Protein AF-A0A1X7T2A3-F1 (afdb_monomer_lite)

Structure (mmCIF, N/CA/C/O backbone):
data_AF-A0A1X7T2A3-F1
#
_entry.id   AF-A0A1X7T2A3-F1
#
loop_
_atom_site.group_PDB
_atom_site.id
_atom_site.type_symbol
_atom_site.label_atom_id
_atom_site.label_alt_id
_atom_site.label_comp_id
_atom_site.label_asym_id
_atom_site.label_entity_id
_atom_site.label_seq_id
_atom_site.pdbx_PDB_ins_code
_atom_site.Cartn_x
_atom_site.Cartn_y
_atom_site.Cartn_z
_atom_site.occupancy
_atom_site.B_iso_or_equiv
_atom_site.auth_seq_id
_atom_site.auth_comp_id
_atom_site.auth_asym_id
_atom_site.auth_atom_id
_atom_site.pdbx_PDB_model_num
ATOM 1 N N . MET A 1 1 ? 15.813 0.021 -3.549 1.00 29.92 1 MET A N 1
ATOM 2 C CA . MET A 1 1 ? 16.549 -1.176 -3.075 1.00 29.92 1 MET A CA 1
ATOM 3 C C . MET A 1 1 ? 17.775 -0.735 -2.287 1.00 29.92 1 MET A C 1
ATOM 5 O O . MET A 1 1 ? 18.379 0.262 -2.659 1.00 29.92 1 MET A O 1
ATOM 9 N N . CYS A 1 2 ? 18.115 -1.415 -1.189 1.00 28.17 2 CYS A N 1
ATOM 10 C CA . CYS A 1 2 ? 19.325 -1.113 -0.420 1.00 28.17 2 CYS A CA 1
ATOM 11 C C . CYS A 1 2 ? 20.553 -1.603 -1.206 1.00 28.17 2 CYS A C 1
ATOM 13 O O . CYS A 1 2 ? 20.667 -2.796 -1.465 1.00 28.17 2 CYS A O 1
ATOM 15 N N . SER A 1 3 ? 21.430 -0.689 -1.625 1.00 39.28 3 SER A N 1
ATOM 16 C CA . SER A 1 3 ? 22.617 -0.980 -2.450 1.00 39.28 3 SER A CA 1
ATOM 17 C C . SER A 1 3 ? 23.883 -1.256 -1.632 1.00 39.28 3 SER A C 1
ATOM 19 O O . SER A 1 3 ? 24.961 -1.442 -2.192 1.00 39.28 3 SER A O 1
ATOM 21 N N . GLN A 1 4 ? 23.772 -1.261 -0.302 1.00 47.03 4 GLN A N 1
ATOM 22 C CA . GLN A 1 4 ? 24.886 -1.451 0.619 1.00 47.03 4 GLN A CA 1
ATOM 23 C C . GLN A 1 4 ? 24.548 -2.537 1.633 1.00 47.03 4 GLN A C 1
ATOM 25 O O . GLN A 1 4 ? 23.392 -2.721 2.009 1.00 47.03 4 GLN A O 1
ATOM 30 N N . TYR A 1 5 ? 25.574 -3.260 2.076 1.00 67.00 5 TYR A N 1
ATOM 31 C CA . TYR A 1 5 ? 25.420 -4.262 3.119 1.00 67.00 5 TYR A CA 1
ATOM 32 C C . TYR A 1 5 ? 24.984 -3.585 4.423 1.00 67.00 5 TYR A C 1
ATOM 34 O O . TYR A 1 5 ? 25.691 -2.726 4.950 1.00 67.00 5 TYR A O 1
ATOM 42 N N . VAL A 1 6 ? 23.823 -3.988 4.936 1.00 63.81 6 VAL A N 1
ATOM 43 C CA . VAL A 1 6 ? 23.340 -3.613 6.265 1.00 63.81 6 VAL A CA 1
ATOM 44 C C . VAL A 1 6 ? 23.428 -4.848 7.144 1.00 63.81 6 VAL A C 1
ATOM 46 O O . VAL A 1 6 ? 22.905 -5.903 6.785 1.00 63.81 6 VAL A O 1
ATOM 49 N N . ASP A 1 7 ? 24.100 -4.716 8.284 1.00 71.06 7 ASP A N 1
ATOM 50 C CA . ASP A 1 7 ? 24.240 -5.803 9.246 1.00 71.06 7 ASP A CA 1
ATOM 51 C C . ASP A 1 7 ? 22.849 -6.280 9.729 1.00 71.06 7 ASP A C 1
ATOM 53 O O . ASP A 1 7 ? 22.060 -5.460 10.216 1.00 71.06 7 ASP A O 1
ATOM 57 N N . PRO A 1 8 ? 22.530 -7.585 9.620 1.00 62.78 8 PRO A N 1
ATOM 58 C CA . PRO A 1 8 ? 21.242 -8.141 10.036 1.00 62.78 8 PRO A CA 1
ATOM 59 C C . PRO A 1 8 ? 20.876 -7.868 11.498 1.00 62.78 8 PRO A C 1
ATOM 61 O O . PRO A 1 8 ? 19.693 -7.734 11.808 1.00 62.78 8 PRO A O 1
ATOM 64 N N . SER A 1 9 ? 21.864 -7.735 12.388 1.00 68.75 9 SER A N 1
ATOM 65 C CA . SER A 1 9 ? 21.632 -7.408 13.803 1.00 68.75 9 SER A CA 1
ATOM 66 C C . SER A 1 9 ? 20.993 -6.025 13.987 1.00 68.75 9 SER A C 1
ATOM 68 O O . SER A 1 9 ? 20.137 -5.843 14.850 1.00 68.75 9 SER A O 1
ATOM 70 N N . GLY A 1 10 ? 21.312 -5.063 13.112 1.00 58.97 10 GLY A N 1
ATOM 71 C CA . GLY A 1 10 ? 20.673 -3.743 13.081 1.00 58.97 10 GLY A CA 1
ATOM 72 C C . GLY A 1 10 ? 19.268 -3.750 12.467 1.00 58.97 10 GLY A C 1
ATOM 73 O O . GLY A 1 10 ? 18.496 -2.813 12.672 1.00 58.97 10 GLY A O 1
ATOM 74 N N . LEU A 1 11 ? 18.919 -4.808 11.730 1.00 56.84 11 LEU A N 1
ATOM 75 C CA . LEU A 1 11 ? 17.607 -4.997 11.112 1.00 56.84 11 LEU A CA 1
ATOM 76 C C . LEU A 1 11 ? 16.677 -5.862 11.962 1.00 56.84 11 LEU A C 1
ATOM 78 O O . LEU A 1 11 ? 15.479 -5.865 11.708 1.00 56.84 11 LEU A O 1
ATOM 82 N N . GLU A 1 12 ? 17.177 -6.557 12.981 1.00 60.03 12 GLU A N 1
ATOM 83 C CA . GLU A 1 12 ? 16.403 -7.506 13.785 1.00 60.03 12 GLU A CA 1
ATOM 84 C C . GLU A 1 12 ? 15.135 -6.869 14.375 1.00 60.03 12 GLU A C 1
ATOM 86 O O . GLU A 1 12 ? 14.039 -7.399 14.213 1.00 60.03 12 GLU A O 1
ATOM 91 N N . ALA A 1 13 ? 15.243 -5.663 14.941 1.00 56.25 13 ALA A N 1
ATOM 92 C CA . ALA A 1 13 ? 14.092 -4.917 15.456 1.00 56.25 13 ALA A CA 1
ATOM 93 C C . ALA A 1 13 ? 13.125 -4.433 14.352 1.00 56.25 13 ALA A C 1
ATOM 95 O O . ALA A 1 13 ? 11.932 -4.274 14.602 1.00 56.25 13 ALA A O 1
ATOM 96 N N . LEU A 1 14 ? 13.618 -4.206 13.129 1.00 49.94 14 LEU A N 1
ATOM 97 C CA . LEU A 1 14 ? 12.800 -3.853 11.963 1.00 49.94 14 LEU A CA 1
ATOM 98 C C . LEU A 1 14 ? 12.108 -5.087 11.360 1.00 49.94 14 LEU A C 1
ATOM 100 O O . LEU A 1 14 ? 11.020 -4.965 10.805 1.00 49.94 14 LEU A O 1
ATOM 104 N N . LEU A 1 15 ? 12.743 -6.259 11.426 1.00 52.22 15 LEU A N 1
ATOM 105 C CA . LEU A 1 15 ? 12.265 -7.530 10.873 1.00 52.22 15 LEU A CA 1
ATOM 106 C C . LEU A 1 15 ? 11.464 -8.365 11.883 1.00 52.22 15 LEU A C 1
ATOM 108 O O . LEU A 1 15 ? 10.832 -9.341 11.484 1.00 52.22 15 LEU A O 1
ATOM 112 N N . ALA A 1 16 ? 11.469 -7.996 13.168 1.00 54.16 16 ALA A N 1
ATOM 113 C CA . ALA A 1 16 ? 10.726 -8.662 14.232 1.00 54.16 16 ALA A CA 1
ATOM 114 C C . ALA A 1 16 ? 9.204 -8.448 14.095 1.00 54.16 16 ALA A C 1
ATOM 116 O O . ALA A 1 16 ? 8.567 -7.743 14.879 1.00 54.16 16 ALA A O 1
ATOM 117 N N . SER A 1 17 ? 8.594 -9.099 13.107 1.00 53.09 17 SER A N 1
ATOM 118 C CA . SER A 1 17 ? 7.144 -9.197 12.957 1.00 53.09 17 SER A CA 1
ATOM 119 C C . SER A 1 17 ? 6.646 -10.419 13.733 1.00 53.09 17 SER A C 1
ATOM 121 O O . SER A 1 17 ? 6.742 -11.548 13.257 1.00 53.09 17 SER A O 1
ATOM 123 N N . ARG A 1 18 ? 6.112 -10.220 14.946 1.00 55.75 18 ARG A N 1
ATOM 124 C CA . ARG A 1 18 ? 5.387 -11.285 15.663 1.00 55.75 18 ARG A CA 1
ATOM 125 C C . ARG A 1 18 ? 3.924 -11.212 15.252 1.00 55.75 18 ARG A C 1
ATOM 127 O O . ARG A 1 18 ? 3.321 -10.154 15.377 1.00 55.75 18 ARG A O 1
ATOM 134 N N . LEU A 1 19 ? 3.356 -12.299 14.744 1.00 53.16 19 LEU A N 1
ATOM 135 C CA . LEU A 1 19 ? 1.943 -12.353 14.367 1.00 53.16 19 LEU A CA 1
ATOM 136 C C . LEU A 1 19 ? 1.124 -12.952 15.513 1.00 53.16 19 LEU A C 1
ATOM 138 O O . LEU A 1 19 ? 1.472 -14.003 16.044 1.00 53.16 19 LEU A O 1
ATOM 142 N N . ILE A 1 20 ? 0.020 -12.302 15.867 1.00 64.12 20 ILE A N 1
ATOM 143 C CA . ILE A 1 20 ? -1.045 -12.864 16.695 1.00 64.12 20 ILE A CA 1
ATOM 144 C C . ILE A 1 20 ? -2.204 -13.227 15.775 1.00 64.12 20 ILE A C 1
ATOM 146 O O . ILE A 1 20 ? -2.706 -12.390 15.034 1.00 64.12 20 ILE A O 1
ATOM 150 N N . ALA A 1 21 ? -2.624 -14.485 15.809 1.00 70.25 21 ALA A N 1
ATOM 151 C CA . ALA A 1 21 ? -3.812 -14.945 15.108 1.00 70.25 21 ALA A CA 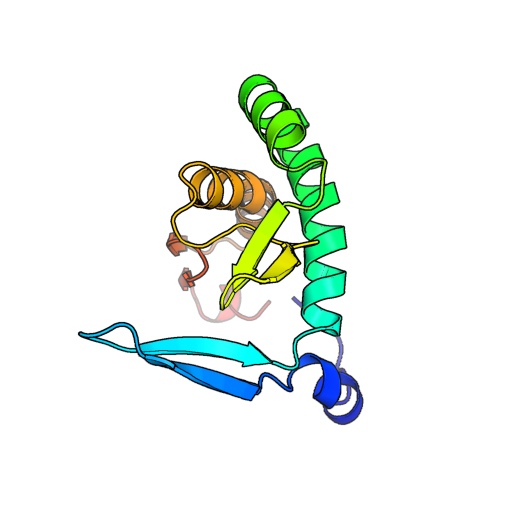1
ATOM 152 C C . ALA A 1 21 ? -5.076 -14.463 15.840 1.00 70.25 21 ALA A C 1
ATOM 154 O O . ALA A 1 21 ? -5.332 -14.883 16.965 1.00 70.25 21 ALA A O 1
ATOM 155 N N . LEU A 1 22 ? -5.859 -13.591 15.206 1.00 73.25 22 LEU A N 1
ATOM 156 C CA . LEU A 1 22 ? -7.178 -13.169 15.674 1.00 73.25 22 LEU A CA 1
ATOM 157 C C . LEU A 1 22 ? -8.249 -14.044 15.012 1.00 73.25 22 LEU A C 1
ATOM 159 O O . LEU A 1 22 ? -8.296 -14.134 13.785 1.00 73.25 22 LEU A O 1
ATOM 163 N N . ASP A 1 23 ? -9.102 -14.692 15.796 1.00 81.06 23 ASP A N 1
ATOM 164 C CA . ASP A 1 23 ? -10.201 -15.502 15.260 1.00 81.06 23 ASP A CA 1
ATOM 165 C C . ASP A 1 23 ? -11.274 -14.608 14.607 1.00 81.06 23 ASP A C 1
ATOM 167 O O . ASP A 1 23 ? -11.644 -13.562 15.145 1.00 81.06 23 ASP A O 1
ATOM 171 N N . LYS A 1 24 ? -11.741 -14.997 13.416 1.00 79.31 24 LYS A N 1
ATOM 172 C CA . LYS A 1 24 ? -12.713 -14.257 12.593 1.00 79.31 24 LYS A CA 1
ATOM 173 C C . LYS A 1 24 ? -13.994 -15.051 12.309 1.00 79.31 24 LYS A C 1
ATOM 175 O O . LYS A 1 24 ? -14.860 -14.535 11.614 1.00 79.31 24 LYS A O 1
ATOM 180 N N . ASN A 1 25 ? -14.092 -16.283 12.808 1.00 74.31 25 ASN A N 1
ATOM 181 C CA . ASN A 1 25 ? -15.221 -17.209 12.690 1.00 74.31 25 ASN A CA 1
ATOM 182 C C . ASN A 1 25 ? -16.188 -17.007 11.480 1.00 74.31 25 ASN A C 1
ATOM 184 O O . ASN A 1 25 ? -17.180 -16.282 11.600 1.00 74.31 25 ASN A O 1
ATOM 188 N N . PRO A 1 26 ? -15.973 -17.691 10.336 1.00 83.12 26 PRO A N 1
ATOM 189 C CA . PRO A 1 26 ? -14.859 -18.591 10.050 1.00 83.12 26 PRO A CA 1
ATOM 190 C C . PRO A 1 26 ? -13.603 -17.836 9.585 1.00 83.12 26 PRO A C 1
ATOM 192 O O . PRO A 1 26 ? -13.672 -16.851 8.850 1.00 83.12 26 PRO A O 1
ATOM 195 N N . GLY A 1 27 ? -12.434 -18.355 9.962 1.00 80.94 27 GLY A N 1
ATOM 196 C CA . GLY A 1 27 ? -11.128 -17.893 9.484 1.00 80.94 27 GLY A CA 1
ATOM 197 C C . GLY A 1 27 ? -10.288 -17.203 10.555 1.00 80.94 27 GLY A C 1
ATOM 198 O O . GLY A 1 27 ? -10.719 -17.016 11.685 1.00 80.94 27 GLY A O 1
ATOM 199 N N . VAL A 1 28 ? -9.065 -16.826 10.186 1.00 72.38 28 VAL A N 1
ATOM 200 C CA . VAL A 1 28 ? -8.096 -16.179 11.078 1.00 72.38 28 VAL A CA 1
ATOM 201 C C . VAL A 1 28 ? -7.570 -14.914 10.410 1.00 72.38 28 VAL A C 1
ATOM 203 O O . VAL A 1 28 ? -7.229 -14.920 9.228 1.00 72.38 28 VAL A O 1
ATOM 206 N N . ARG A 1 29 ? -7.488 -13.821 11.169 1.00 76.81 29 ARG A N 1
ATOM 207 C CA . ARG A 1 29 ? -6.822 -12.578 10.785 1.00 76.81 29 ARG A CA 1
ATOM 208 C C . ARG A 1 29 ? -5.495 -12.468 11.547 1.00 76.81 29 ARG A C 1
ATOM 210 O O . ARG A 1 29 ? -5.520 -12.270 12.757 1.00 76.81 29 ARG A O 1
ATOM 217 N N . PRO A 1 30 ? -4.335 -12.571 10.887 1.00 56.81 30 PRO A N 1
ATOM 218 C CA . PRO A 1 30 ? -3.063 -12.311 11.549 1.00 56.81 30 PRO A CA 1
ATOM 219 C C . PRO A 1 30 ? -2.918 -10.812 11.869 1.00 56.81 30 PRO A C 1
ATOM 221 O O . PRO A 1 30 ? -3.226 -9.959 11.039 1.00 56.81 30 PRO A O 1
ATOM 224 N N . ILE A 1 31 ? -2.440 -10.494 13.071 1.00 64.75 31 ILE A N 1
ATOM 225 C CA . ILE A 1 31 ? -2.170 -9.144 13.575 1.00 64.75 31 ILE A CA 1
ATOM 226 C C . ILE A 1 31 ? -0.688 -9.053 13.934 1.00 64.75 31 ILE A C 1
ATOM 228 O O . ILE A 1 31 ? -0.222 -9.760 14.822 1.00 64.75 31 ILE A O 1
ATOM 232 N N . GLY A 1 32 ? 0.070 -8.174 13.283 1.00 57.19 32 GLY A N 1
ATOM 233 C CA . GLY A 1 32 ? 1.462 -7.931 13.664 1.00 57.19 32 GLY A CA 1
ATOM 234 C C . GLY A 1 32 ? 1.568 -7.171 14.993 1.00 57.19 32 GLY A C 1
ATOM 235 O O . GLY A 1 32 ? 1.063 -6.057 15.109 1.00 57.19 32 GLY A O 1
ATOM 236 N N . ILE A 1 33 ? 2.277 -7.697 15.987 1.00 50.44 33 ILE A N 1
ATOM 237 C CA . ILE A 1 33 ? 2.724 -6.976 17.186 1.00 50.44 33 ILE A CA 1
ATOM 238 C C . ILE A 1 33 ? 4.258 -6.957 17.176 1.00 50.44 33 ILE A C 1
ATOM 240 O O . ILE A 1 33 ? 4.899 -7.986 17.353 1.00 50.44 33 ILE A O 1
ATOM 244 N N . GLY A 1 34 ? 4.862 -5.790 16.931 1.00 47.34 34 GLY A N 1
ATOM 245 C CA . GLY A 1 34 ? 6.326 -5.636 16.863 1.00 47.34 34 GLY A CA 1
ATOM 246 C C . GLY A 1 34 ? 6.839 -4.726 15.745 1.00 47.34 34 GLY A C 1
ATOM 247 O O . GLY A 1 34 ? 7.974 -4.278 15.798 1.00 47.34 34 GLY A O 1
ATOM 248 N N . GLU A 1 35 ? 6.000 -4.345 14.781 1.00 53.72 35 GLU A N 1
ATOM 249 C CA . GLU A 1 35 ? 6.449 -3.592 13.601 1.00 53.72 35 GLU A CA 1
ATOM 250 C C . GLU A 1 35 ? 6.705 -2.092 13.846 1.00 53.72 35 GLU A C 1
ATOM 252 O O . GLU A 1 35 ? 6.724 -1.336 12.887 1.00 53.72 35 GLU A O 1
ATOM 257 N N . VAL A 1 36 ? 6.887 -1.622 15.088 1.00 50.94 36 VAL A N 1
ATOM 258 C CA . VAL A 1 36 ? 6.890 -0.183 15.455 1.00 50.94 36 VAL A CA 1
ATOM 259 C C . VAL A 1 36 ? 7.861 0.662 14.608 1.00 50.94 36 VAL A C 1
ATOM 261 O O . VAL A 1 36 ? 7.523 1.779 14.225 1.00 50.94 36 VAL A O 1
ATOM 264 N N . CYS A 1 37 ? 9.027 0.127 14.233 1.00 47.97 37 CYS A N 1
ATOM 265 C CA . CYS A 1 37 ? 9.965 0.824 13.343 1.00 47.97 37 CYS A CA 1
ATOM 266 C C . CYS A 1 37 ? 9.501 0.847 11.872 1.00 47.97 37 CYS A C 1
ATOM 268 O O . CYS A 1 37 ? 9.571 1.894 11.232 1.00 47.97 37 CYS A O 1
ATOM 270 N N . ARG A 1 38 ? 8.964 -0.263 11.335 1.00 51.03 38 ARG A N 1
ATOM 271 C CA . ARG A 1 38 ? 8.332 -0.292 9.994 1.00 51.03 38 ARG A CA 1
ATOM 272 C C . ARG A 1 38 ? 7.090 0.603 9.936 1.00 51.03 38 ARG A C 1
ATOM 274 O O . ARG A 1 38 ? 6.796 1.193 8.906 1.00 51.03 38 ARG A O 1
ATOM 281 N N . ARG A 1 39 ? 6.412 0.733 11.068 1.00 53.41 39 ARG A N 1
ATOM 282 C CA . ARG A 1 39 ? 5.248 1.574 11.346 1.00 53.41 39 ARG A CA 1
ATOM 283 C C . ARG A 1 39 ? 5.574 3.069 11.328 1.00 53.41 39 ARG A C 1
ATOM 285 O O . ARG A 1 39 ? 5.011 3.818 10.533 1.00 53.41 39 ARG A O 1
ATOM 292 N N . LEU A 1 40 ? 6.626 3.479 12.037 1.00 48.81 40 LEU A N 1
ATOM 293 C CA . LEU A 1 40 ? 7.179 4.836 11.932 1.00 48.81 40 LEU A CA 1
ATOM 294 C C . LEU A 1 40 ? 7.589 5.193 10.492 1.00 48.81 40 LEU A C 1
ATOM 296 O O . LEU A 1 40 ? 7.302 6.300 10.030 1.00 48.81 40 LEU A O 1
ATOM 300 N N . ILE A 1 41 ? 8.199 4.251 9.761 1.00 54.84 41 ILE A N 1
ATOM 301 C CA . ILE A 1 41 ? 8.482 4.413 8.324 1.00 54.84 41 ILE A CA 1
ATOM 302 C C . ILE A 1 41 ? 7.172 4.538 7.532 1.00 54.84 41 ILE A C 1
ATOM 304 O O . ILE A 1 41 ? 7.069 5.408 6.673 1.00 54.84 41 ILE A O 1
ATOM 308 N N . GLY A 1 42 ? 6.148 3.752 7.868 1.00 56.59 42 GLY A N 1
ATOM 309 C CA . GLY A 1 42 ? 4.795 3.840 7.317 1.00 56.59 42 GLY A CA 1
ATOM 310 C C . GLY A 1 42 ? 4.125 5.206 7.512 1.00 56.59 42 GLY A C 1
ATOM 311 O O . GLY A 1 42 ? 3.486 5.691 6.583 1.00 56.59 42 GLY A O 1
ATOM 312 N N . LYS A 1 43 ? 4.313 5.887 8.655 1.00 57.53 43 LYS A N 1
ATOM 313 C CA . LYS A 1 43 ? 3.849 7.281 8.853 1.00 57.53 43 LYS A CA 1
ATOM 314 C C . LYS A 1 43 ? 4.541 8.270 7.934 1.00 57.53 43 LYS A C 1
ATOM 316 O O . LYS A 1 43 ? 3.877 9.105 7.319 1.00 57.53 43 LYS A O 1
ATOM 321 N N . ALA A 1 44 ? 5.871 8.204 7.877 1.00 58.69 44 ALA A N 1
ATOM 322 C CA . ALA A 1 44 ? 6.649 9.074 7.003 1.00 58.69 44 ALA A CA 1
ATOM 323 C C . ALA A 1 44 ? 6.255 8.833 5.537 1.00 58.69 44 ALA A C 1
ATOM 325 O O . ALA A 1 44 ? 6.012 9.783 4.793 1.00 58.69 44 ALA A O 1
ATOM 326 N N . ALA A 1 45 ? 6.086 7.562 5.166 1.00 65.44 45 ALA A N 1
ATOM 327 C CA . ALA A 1 45 ? 5.611 7.147 3.859 1.00 65.44 45 ALA A CA 1
ATOM 328 C C . ALA A 1 45 ? 4.176 7.615 3.584 1.00 65.44 45 ALA A C 1
ATOM 330 O O . ALA A 1 45 ? 3.917 8.047 2.472 1.00 65.44 45 ALA A O 1
ATOM 331 N N . LEU A 1 46 ? 3.263 7.615 4.563 1.00 71.56 46 LEU A N 1
ATOM 332 C CA . LEU A 1 46 ? 1.889 8.095 4.377 1.00 71.56 46 LEU A CA 1
ATOM 333 C C . LEU A 1 46 ? 1.847 9.604 4.115 1.00 71.56 46 LEU A C 1
ATOM 335 O O . LEU A 1 46 ? 1.176 10.044 3.186 1.00 71.56 46 LEU A O 1
ATOM 339 N N . GLY A 1 47 ? 2.590 10.404 4.885 1.00 74.75 47 GLY A N 1
ATOM 340 C CA . GLY A 1 47 ? 2.671 11.849 4.650 1.00 74.75 47 GLY A CA 1
ATOM 341 C C . GLY A 1 47 ? 3.246 12.184 3.269 1.00 74.75 47 GLY A C 1
ATOM 342 O O . GLY A 1 47 ? 2.714 13.041 2.559 1.00 74.75 47 GLY A O 1
ATOM 343 N N . LEU A 1 48 ? 4.299 11.468 2.860 1.00 77.06 48 LEU A N 1
ATOM 344 C CA . LEU A 1 48 ? 4.888 11.594 1.526 1.00 77.06 48 LEU A CA 1
ATOM 345 C C . LEU A 1 48 ? 3.940 11.093 0.430 1.00 77.06 48 LEU A C 1
ATOM 347 O O . LEU A 1 48 ? 3.778 11.770 -0.581 1.00 77.06 48 LEU A O 1
ATOM 351 N N . ALA A 1 49 ? 3.259 9.969 0.647 1.00 81.38 49 ALA A N 1
ATOM 352 C CA . ALA A 1 49 ? 2.286 9.406 -0.281 1.00 81.38 49 ALA A CA 1
ATOM 353 C C . ALA A 1 49 ? 1.119 10.368 -0.502 1.00 81.38 49 ALA A C 1
ATOM 355 O O . ALA A 1 49 ? 0.794 10.663 -1.645 1.00 81.38 49 ALA A O 1
ATOM 356 N N . LEU A 1 50 ? 0.536 10.939 0.557 1.00 84.12 50 LEU A N 1
ATOM 357 C CA . LEU A 1 50 ? -0.539 11.929 0.435 1.00 84.12 50 LEU A CA 1
ATOM 358 C C . LEU A 1 50 ? -0.093 13.156 -0.366 1.00 84.12 50 LEU A C 1
ATOM 360 O O . LEU A 1 50 ? -0.848 13.658 -1.199 1.00 84.12 50 LEU A O 1
ATOM 364 N N . ARG A 1 51 ? 1.144 13.620 -0.152 1.00 85.94 51 ARG A N 1
ATOM 365 C CA . ARG A 1 51 ? 1.713 14.735 -0.914 1.00 85.94 51 ARG A CA 1
ATOM 366 C C . ARG A 1 51 ? 1.928 14.369 -2.384 1.00 85.94 51 ARG A C 1
ATOM 368 O O . ARG A 1 51 ? 1.534 15.141 -3.253 1.00 85.94 51 ARG A O 1
ATOM 375 N N . ASN A 1 52 ? 2.495 13.199 -2.667 1.00 87.25 52 ASN A N 1
ATOM 376 C CA . ASN A 1 52 ? 2.706 12.715 -4.031 1.00 87.25 52 ASN A CA 1
ATOM 377 C C . ASN A 1 52 ? 1.371 12.521 -4.756 1.00 87.25 52 ASN A C 1
ATOM 379 O O . ASN A 1 52 ? 1.204 13.004 -5.871 1.00 87.25 52 ASN A O 1
ATOM 383 N N . ILE A 1 53 ? 0.379 11.922 -4.097 1.00 89.00 53 ILE A N 1
ATOM 384 C CA . ILE A 1 53 ? -0.967 11.753 -4.651 1.00 89.00 53 ILE A CA 1
ATOM 385 C C . ILE A 1 53 ? -1.631 13.110 -4.894 1.00 89.00 53 ILE A C 1
ATOM 387 O O . ILE A 1 53 ? -2.310 13.270 -5.900 1.00 89.00 53 ILE A O 1
ATOM 391 N N . LEU A 1 54 ? -1.423 14.114 -4.037 1.00 89.69 54 LEU A N 1
ATOM 392 C CA . LEU A 1 54 ? -1.932 15.465 -4.291 1.00 89.69 54 LEU A CA 1
ATOM 393 C C . LEU A 1 54 ? -1.331 16.087 -5.563 1.00 89.69 54 LEU A C 1
ATOM 395 O O . LEU A 1 54 ? -2.014 16.862 -6.229 1.00 89.69 54 LEU A O 1
ATOM 399 N N . HIS A 1 55 ? -0.088 15.746 -5.908 1.00 91.56 55 HIS A N 1
ATOM 400 C CA . HIS A 1 55 ? 0.537 16.169 -7.161 1.00 91.56 55 HIS A CA 1
ATOM 401 C C . HIS A 1 55 ? 0.040 15.357 -8.370 1.00 91.56 55 HIS A C 1
ATOM 403 O O . HIS A 1 55 ? -0.278 15.953 -9.396 1.00 91.56 55 HIS A O 1
ATOM 409 N N . LEU A 1 56 ? -0.074 14.030 -8.245 1.00 90.75 56 LEU A N 1
ATOM 410 C CA . LEU A 1 56 ? -0.482 13.125 -9.332 1.00 90.75 56 LEU A CA 1
ATOM 411 C C . LEU A 1 56 ? -1.986 13.191 -9.640 1.00 90.75 56 LEU A C 1
ATOM 413 O O . LEU A 1 56 ? -2.401 13.179 -10.794 1.00 90.75 56 LEU A O 1
ATOM 417 N N . CYS A 1 57 ? -2.817 13.252 -8.601 1.00 91.38 57 CYS A N 1
ATOM 418 C CA . CYS A 1 57 ? -4.273 13.255 -8.686 1.00 91.38 57 CYS A CA 1
ATOM 419 C C . CYS A 1 57 ? -4.865 14.221 -7.640 1.00 91.38 57 CYS A C 1
ATOM 421 O O . CYS A 1 57 ? -5.305 13.798 -6.566 1.00 91.38 57 CYS A O 1
ATOM 423 N N . PRO A 1 58 ? -4.904 15.537 -7.926 1.00 90.75 58 PRO A N 1
ATOM 424 C CA . PRO A 1 58 ? -5.243 16.557 -6.931 1.00 90.75 58 PRO A CA 1
ATOM 425 C C . PRO A 1 58 ? -6.621 16.397 -6.275 1.00 90.75 58 PRO A C 1
ATOM 427 O O . PRO A 1 58 ? -6.783 16.680 -5.085 1.00 90.75 58 PRO A O 1
ATOM 430 N N . SER A 1 59 ? -7.628 15.956 -7.033 1.00 86.44 59 SER A N 1
ATOM 431 C CA . SER A 1 59 ? -8.980 15.709 -6.516 1.00 86.44 59 SER A CA 1
ATOM 432 C C . SER A 1 59 ? -8.993 14.559 -5.509 1.00 86.44 59 SER A C 1
ATOM 434 O O . SER A 1 59 ? -9.569 14.696 -4.429 1.00 86.44 59 SER A O 1
ATOM 436 N N . PHE A 1 60 ? -8.302 13.463 -5.822 1.00 85.50 60 PHE A N 1
ATOM 437 C CA . PHE A 1 60 ? -8.179 12.313 -4.937 1.00 85.50 60 PHE A CA 1
ATOM 438 C C . PHE A 1 60 ? -7.286 12.618 -3.729 1.00 85.50 60 PHE A C 1
ATOM 440 O O . PHE A 1 60 ? -7.667 12.325 -2.601 1.00 85.50 60 PHE A O 1
ATOM 447 N N . GLY A 1 61 ? -6.164 13.316 -3.920 1.00 84.19 61 GLY A N 1
ATOM 448 C CA . GLY A 1 61 ? -5.291 13.744 -2.824 1.00 84.19 61 GLY A CA 1
ATOM 449 C C . GLY A 1 61 ? -6.013 14.608 -1.786 1.00 84.19 61 GLY A C 1
ATOM 450 O O . GLY A 1 61 ? -5.834 14.405 -0.588 1.00 84.19 61 GLY A O 1
ATOM 451 N N . ARG A 1 62 ? -6.900 15.521 -2.211 1.00 83.69 62 ARG A N 1
ATOM 452 C CA . ARG A 1 62 ? -7.734 16.307 -1.279 1.00 83.69 62 ARG A CA 1
ATOM 453 C C . ARG A 1 62 ? -8.718 15.444 -0.494 1.00 83.69 62 ARG A C 1
ATOM 455 O O . ARG A 1 62 ? -8.886 15.677 0.701 1.00 83.69 62 ARG A O 1
ATOM 462 N N . LEU A 1 63 ? -9.351 14.466 -1.147 1.00 81.31 63 LEU A N 1
ATOM 463 C CA . LEU A 1 63 ? -10.219 13.500 -0.472 1.00 81.31 63 LEU A CA 1
ATOM 464 C C . LEU A 1 63 ? -9.433 12.746 0.606 1.00 81.31 63 LEU A C 1
ATOM 466 O O . LEU A 1 63 ? -9.835 12.748 1.764 1.00 81.31 63 LEU A O 1
ATOM 470 N N . LEU A 1 64 ? -8.276 12.190 0.243 1.00 82.00 64 LEU A N 1
ATOM 471 C CA . LEU A 1 64 ? -7.431 11.438 1.165 1.00 82.00 64 LEU A CA 1
ATOM 472 C C . LEU A 1 64 ? -6.928 12.294 2.330 1.00 82.00 64 LEU A C 1
ATOM 474 O O . LEU A 1 64 ? -6.961 11.845 3.467 1.00 82.00 64 LEU A O 1
ATOM 478 N N . ILE A 1 65 ? -6.516 13.542 2.094 1.00 83.44 65 ILE A N 1
ATOM 479 C CA . ILE A 1 65 ? -6.121 14.450 3.180 1.00 83.44 65 ILE A CA 1
ATOM 480 C C . ILE A 1 65 ? -7.290 14.674 4.142 1.00 83.44 65 ILE A C 1
ATOM 482 O O . ILE A 1 65 ? -7.105 14.619 5.353 1.00 83.44 65 ILE A O 1
ATOM 486 N N . ASN A 1 66 ? -8.502 14.896 3.636 1.00 81.25 66 ASN A N 1
ATOM 487 C CA . ASN A 1 66 ? -9.665 15.085 4.501 1.00 81.25 66 ASN A CA 1
ATOM 488 C C . ASN A 1 66 ? -9.998 13.830 5.322 1.00 81.25 66 ASN A C 1
ATOM 490 O O . ASN A 1 66 ? -10.457 13.968 6.455 1.00 81.25 66 ASN A O 1
ATOM 494 N N . THR A 1 67 ? -9.734 12.642 4.776 1.00 76.50 67 THR A N 1
ATOM 495 C CA . THR A 1 67 ? -10.004 11.353 5.427 1.00 76.50 67 THR A CA 1
ATOM 496 C C . THR A 1 67 ? -8.901 10.919 6.400 1.00 76.50 67 THR A C 1
ATOM 498 O O . THR A 1 67 ? -9.214 10.414 7.471 1.00 76.50 67 THR A O 1
ATOM 501 N N . TYR A 1 68 ? -7.626 11.131 6.063 1.00 77.00 68 TYR A N 1
ATOM 502 C CA . TYR A 1 68 ? -6.476 10.521 6.750 1.00 77.00 68 TYR A CA 1
ATOM 503 C C . TYR A 1 68 ? -5.559 11.512 7.478 1.00 77.00 68 TYR A C 1
ATOM 505 O O . TYR A 1 68 ? -4.561 11.099 8.063 1.00 77.00 68 TYR A O 1
ATOM 513 N N . ARG A 1 69 ? -5.849 12.824 7.471 1.00 75.56 69 ARG A N 1
ATOM 514 C CA . ARG A 1 69 ? -5.019 13.816 8.195 1.00 75.56 69 ARG A CA 1
ATOM 515 C C . ARG A 1 69 ? -5.048 13.674 9.720 1.00 75.56 69 ARG A C 1
ATOM 517 O O . ARG A 1 69 ? -4.247 14.319 10.391 1.00 75.56 69 ARG A O 1
ATOM 524 N N . PHE A 1 70 ? -5.993 12.908 10.257 1.00 73.19 70 PHE A N 1
ATOM 525 C CA . PHE A 1 70 ? -6.139 12.660 11.685 1.00 73.19 70 PHE A CA 1
ATOM 526 C C . PHE A 1 70 ? -6.046 11.165 11.972 1.00 73.19 70 PHE A C 1
ATOM 528 O O . PHE A 1 70 ? -6.401 10.348 11.122 1.00 73.19 70 PHE A O 1
ATOM 535 N N . ASP A 1 71 ? -5.589 10.831 13.179 1.00 72.06 71 ASP A N 1
ATOM 536 C CA . ASP A 1 71 ? -5.549 9.454 13.666 1.00 72.06 71 ASP A CA 1
ATOM 537 C C . ASP A 1 71 ? -6.962 8.845 13.585 1.00 72.06 71 ASP A C 1
ATOM 539 O O . ASP A 1 71 ? -7.937 9.445 14.046 1.00 72.06 71 ASP A O 1
ATOM 543 N N . ASN A 1 72 ? -7.077 7.657 12.988 1.00 67.50 72 ASN A N 1
ATOM 544 C CA . ASN A 1 72 ? -8.351 6.948 12.913 1.00 67.50 72 ASN A CA 1
ATOM 545 C C . ASN A 1 72 ? -8.616 6.212 14.235 1.00 67.50 72 ASN A C 1
ATOM 547 O O . ASN A 1 72 ? -7.679 5.792 14.907 1.00 67.50 72 ASN A O 1
ATOM 551 N N . HIS A 1 73 ? -9.873 6.008 14.614 1.00 74.38 73 HIS A N 1
ATOM 552 C CA . HIS A 1 73 ? -10.220 5.291 15.843 1.00 74.38 73 HIS A CA 1
ATOM 553 C C . HIS A 1 73 ? -10.468 3.808 15.553 1.00 74.38 73 HIS A C 1
ATOM 555 O O . HIS A 1 73 ? -11.313 3.459 14.729 1.00 74.38 73 HIS A O 1
ATOM 561 N N . LEU A 1 74 ? -9.745 2.929 16.243 1.00 69.50 74 LEU A N 1
ATOM 562 C CA . LEU A 1 74 ? -10.004 1.493 16.271 1.00 69.50 74 LEU A CA 1
ATOM 563 C C . LEU A 1 74 ? -10.754 1.163 17.555 1.00 69.50 74 LEU A C 1
ATOM 565 O O . LEU A 1 74 ? -10.363 1.597 18.636 1.00 69.50 74 LEU A O 1
ATOM 569 N N . PHE A 1 75 ? -11.797 0.356 17.435 1.00 75.00 75 PHE A N 1
ATOM 570 C CA . PHE A 1 75 ? -12.581 -0.110 18.570 1.00 75.00 75 PHE A CA 1
ATOM 571 C C . PHE A 1 75 ? -12.253 -1.581 18.821 1.00 75.00 75 PHE A C 1
ATOM 573 O O . PHE A 1 75 ? -12.457 -2.413 17.935 1.00 75.00 75 PHE A O 1
ATOM 580 N N . ILE A 1 76 ? -11.718 -1.892 20.001 1.00 74.00 76 ILE A N 1
ATOM 581 C CA . ILE A 1 76 ? -11.359 -3.251 20.428 1.00 74.00 76 ILE A CA 1
ATOM 582 C C . ILE A 1 76 ? -11.984 -3.480 21.801 1.00 74.00 76 ILE A C 1
ATOM 584 O O . ILE A 1 76 ? -11.720 -2.718 22.720 1.00 74.00 76 ILE A O 1
ATOM 588 N N . ASP A 1 77 ? -12.829 -4.504 21.932 1.00 78.06 77 ASP A N 1
ATOM 589 C CA . ASP A 1 77 ? -13.456 -4.903 23.203 1.00 78.06 77 ASP A CA 1
ATOM 590 C C . ASP A 1 77 ? -14.154 -3.759 23.970 1.00 78.06 77 ASP A C 1
ATOM 592 O O . ASP A 1 77 ? -14.175 -3.725 25.195 1.00 78.06 77 ASP A O 1
ATOM 596 N N . GLY A 1 78 ? -14.749 -2.807 23.240 1.00 77.31 78 GLY A N 1
ATOM 597 C CA . GLY A 1 78 ? -15.428 -1.636 23.813 1.00 77.31 78 GLY A CA 1
ATOM 598 C C . GLY A 1 78 ? -14.510 -0.452 24.135 1.00 77.31 78 GLY A C 1
ATOM 599 O O . GLY A 1 78 ? -15.008 0.630 24.434 1.00 77.31 78 GLY A O 1
ATOM 600 N N . GLU A 1 79 ? -13.197 -0.622 23.996 1.00 67.44 79 GLU A N 1
ATOM 601 C CA . GLU A 1 79 ? -12.187 0.420 24.166 1.00 67.44 79 GLU A CA 1
ATOM 602 C C . GLU A 1 79 ? -11.798 1.044 22.819 1.00 67.44 79 GLU A C 1
ATOM 604 O O . GLU A 1 79 ? -11.775 0.383 21.776 1.00 67.44 79 GLU A O 1
ATOM 609 N N . CYS A 1 80 ? -11.473 2.337 22.838 1.00 74.06 80 CYS A N 1
ATOM 610 C CA . CYS A 1 80 ? -11.047 3.083 21.656 1.00 74.06 80 CYS A CA 1
ATOM 611 C C . CYS A 1 80 ? -9.532 3.307 21.685 1.00 74.06 80 CYS A C 1
ATOM 613 O O . CYS A 1 80 ? -9.006 3.950 22.595 1.00 74.06 80 CYS A O 1
ATOM 615 N N . ILE A 1 81 ? -8.831 2.823 20.660 1.00 78.06 81 ILE A N 1
ATOM 616 C CA . ILE A 1 81 ? -7.403 3.069 20.453 1.00 78.06 81 ILE A CA 1
ATOM 617 C C . ILE A 1 81 ? -7.187 3.843 19.149 1.00 78.06 81 ILE A C 1
ATOM 619 O O . ILE A 1 81 ? -7.826 3.582 18.135 1.00 78.06 81 ILE A O 1
ATOM 623 N N . GLY A 1 82 ? -6.266 4.805 19.142 1.00 69.38 82 GLY A N 1
ATOM 624 C CA . GLY A 1 82 ? -5.936 5.554 17.927 1.00 69.38 82 GLY A CA 1
ATOM 625 C C . GLY A 1 82 ? -5.034 4.753 16.983 1.00 69.38 82 GLY A C 1
ATOM 626 O O . GLY A 1 82 ? -3.889 4.455 17.329 1.00 69.38 82 GLY A O 1
ATOM 627 N N . SER A 1 83 ? -5.506 4.461 15.771 1.00 70.94 83 SER A N 1
ATOM 628 C CA . SER A 1 83 ? -4.660 4.103 14.633 1.00 70.94 83 SER A CA 1
ATOM 629 C C . SER A 1 83 ? -3.994 5.352 14.090 1.00 70.94 83 SER A C 1
ATOM 631 O O . SER A 1 83 ? -4.590 6.142 13.357 1.00 70.94 83 SER A O 1
ATOM 633 N N . LYS A 1 84 ? -2.724 5.515 14.439 1.00 66.94 84 LYS A N 1
ATOM 634 C CA . LYS A 1 84 ? -1.941 6.669 14.001 1.00 66.94 84 LYS A CA 1
ATOM 635 C C . LYS A 1 84 ? -1.351 6.504 12.600 1.00 66.94 84 LYS A C 1
ATOM 637 O O . LYS A 1 84 ? -0.643 7.391 12.136 1.00 66.94 84 LYS A O 1
ATOM 642 N N . GLU A 1 85 ? -1.535 5.341 11.973 1.00 68.69 85 GLU A N 1
ATOM 643 C CA . GLU A 1 85 ? -0.763 4.926 10.800 1.00 68.69 85 GLU A CA 1
ATO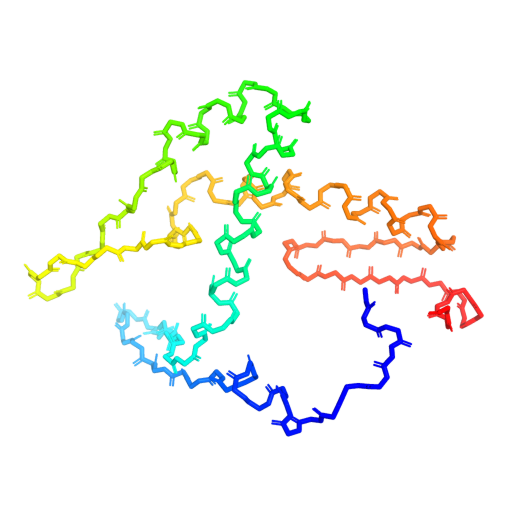M 644 C C . GLU A 1 85 ? -1.557 4.066 9.832 1.00 68.69 85 GLU A C 1
ATOM 646 O O . GLU A 1 85 ? -2.511 3.389 10.220 1.00 68.69 85 GLU A O 1
ATOM 651 N N . GLY A 1 86 ? -1.072 4.042 8.588 1.00 67.94 86 GLY A N 1
ATOM 652 C CA . GLY A 1 86 ? -1.578 3.174 7.538 1.00 67.94 86 GLY A CA 1
ATOM 653 C C . GLY A 1 86 ? -3.038 3.443 7.195 1.00 67.94 86 GLY A C 1
ATOM 654 O O . GLY A 1 86 ? -3.585 4.518 7.431 1.00 67.94 86 GLY A O 1
ATOM 655 N N . THR A 1 87 ? -3.659 2.436 6.602 1.00 71.88 87 THR A N 1
ATOM 656 C CA . THR A 1 87 ? -5.090 2.409 6.312 1.00 71.88 87 THR A CA 1
ATOM 657 C C . THR A 1 87 ? -5.704 1.187 6.977 1.00 71.88 87 THR A C 1
ATOM 659 O O . THR A 1 87 ? -5.002 0.259 7.385 1.00 71.88 87 THR A O 1
ATOM 662 N N . THR A 1 88 ? -7.023 1.190 7.143 1.00 68.50 88 THR A N 1
ATOM 663 C CA . THR A 1 88 ? -7.712 0.069 7.791 1.00 68.50 88 THR A CA 1
ATOM 664 C C . THR A 1 88 ? -8.126 -0.969 6.750 1.00 68.50 88 THR A C 1
ATOM 666 O O . THR A 1 88 ? -8.612 -0.626 5.676 1.00 68.50 88 THR A O 1
ATOM 669 N N . GLN A 1 89 ? -7.970 -2.260 7.050 1.00 65.19 89 GLN A N 1
ATOM 670 C CA . GLN A 1 89 ? -8.456 -3.307 6.149 1.00 65.19 89 GLN A CA 1
ATOM 671 C C . GLN A 1 89 ? -9.984 -3.217 6.010 1.00 65.19 89 GLN A C 1
ATOM 673 O O . GLN A 1 89 ? -10.703 -3.304 7.006 1.00 65.19 89 GLN A O 1
ATOM 678 N N . GLY A 1 90 ? -10.471 -3.105 4.773 1.00 66.06 90 GLY A N 1
ATOM 679 C CA . GLY A 1 90 ? -11.889 -2.869 4.472 1.00 66.06 90 GLY A CA 1
ATOM 680 C C . GLY A 1 90 ? -12.231 -1.399 4.216 1.00 66.06 90 GLY A C 1
ATOM 681 O O . GLY A 1 90 ? -13.381 -1.091 3.922 1.00 66.06 90 GLY A O 1
ATOM 682 N N . ASP A 1 91 ? -11.243 -0.508 4.289 1.00 78.38 91 ASP A N 1
ATOM 683 C CA . ASP A 1 91 ? -11.376 0.884 3.881 1.00 78.38 91 ASP A CA 1
ATOM 684 C C . ASP A 1 91 ? -11.472 1.002 2.343 1.00 78.38 91 ASP A C 1
ATOM 686 O O . ASP A 1 91 ? -10.562 0.553 1.636 1.00 78.38 91 ASP A O 1
ATOM 690 N N . PRO A 1 92 ? -12.543 1.618 1.804 1.00 73.88 92 PRO A N 1
ATOM 691 C CA . PRO A 1 92 ? -12.740 1.768 0.363 1.00 73.88 92 PRO A CA 1
ATOM 692 C C . PRO A 1 92 ? -11.658 2.581 -0.358 1.00 73.88 92 PRO A C 1
ATOM 694 O O . PRO A 1 92 ? -11.476 2.413 -1.564 1.00 73.88 92 PRO A O 1
ATOM 697 N N .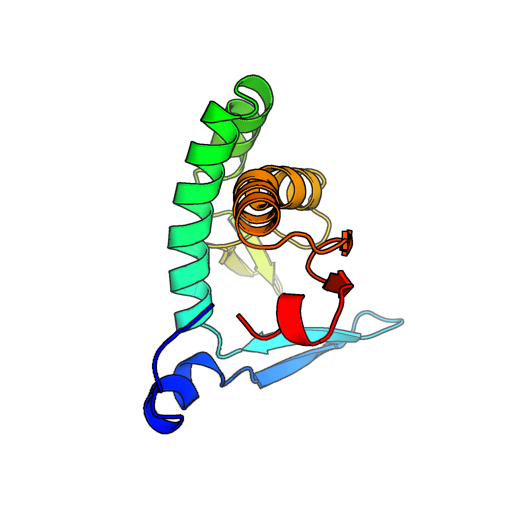 LEU A 1 93 ? -10.960 3.483 0.339 1.00 80.62 93 LEU A N 1
ATOM 698 C CA . LEU A 1 93 ? -9.978 4.382 -0.276 1.00 80.62 93 LEU A CA 1
ATOM 699 C C . LEU A 1 93 ? -8.548 3.840 -0.192 1.00 80.62 93 LEU A C 1
ATOM 701 O O . LEU A 1 93 ? -7.684 4.286 -0.948 1.00 80.62 93 LEU A O 1
ATOM 705 N N . ALA A 1 94 ? -8.307 2.854 0.675 1.00 80.69 94 ALA A N 1
ATOM 706 C CA . ALA A 1 94 ? -6.979 2.334 0.980 1.00 80.69 94 ALA A CA 1
ATOM 707 C C . ALA A 1 94 ? -6.238 1.787 -0.243 1.00 80.69 94 ALA A C 1
ATOM 709 O O . ALA A 1 94 ? -5.098 2.172 -0.500 1.00 80.69 94 ALA A O 1
ATOM 710 N N . MET A 1 95 ? -6.888 0.914 -1.017 1.00 83.94 95 MET A N 1
ATOM 711 C CA . MET A 1 95 ? -6.251 0.291 -2.181 1.00 83.94 95 MET A CA 1
ATOM 712 C C . MET A 1 95 ? -6.014 1.288 -3.311 1.00 83.94 95 MET A C 1
ATOM 714 O O . MET A 1 95 ? -4.972 1.246 -3.957 1.00 83.94 95 MET A O 1
ATOM 718 N N . SER A 1 96 ? -6.940 2.223 -3.516 1.00 84.25 96 SER A N 1
ATOM 719 C CA . SER A 1 96 ? -6.773 3.293 -4.502 1.00 84.25 96 SER A CA 1
ATOM 720 C C . SER A 1 96 ? -5.644 4.246 -4.103 1.00 84.25 96 SER A C 1
ATOM 722 O O . SER A 1 96 ? -4.855 4.654 -4.951 1.00 84.25 96 SER A O 1
ATOM 724 N N . MET A 1 97 ? -5.521 4.568 -2.810 1.00 86.44 97 MET A N 1
ATOM 725 C CA . MET A 1 97 ? -4.392 5.334 -2.283 1.00 86.44 97 MET A CA 1
ATOM 726 C C . MET A 1 97 ? -3.074 4.603 -2.536 1.00 86.44 97 MET A C 1
ATOM 728 O O . MET A 1 97 ? -2.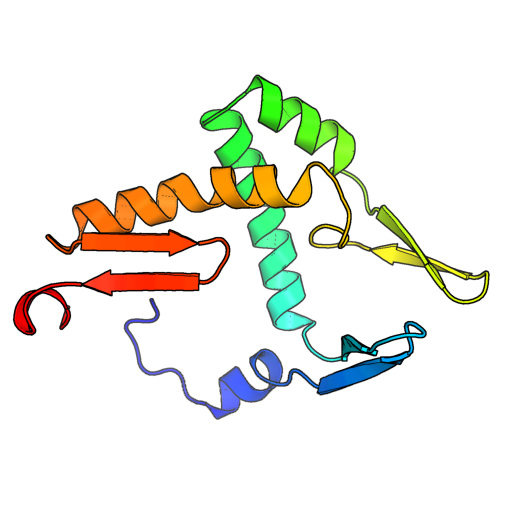145 5.211 -3.057 1.00 86.44 97 MET A O 1
ATOM 732 N N . TYR A 1 98 ? -3.012 3.310 -2.205 1.00 85.31 98 TYR A N 1
ATOM 733 C CA . TYR A 1 98 ? -1.837 2.476 -2.440 1.00 85.31 98 TYR A CA 1
ATOM 734 C C . TYR A 1 98 ? -1.445 2.463 -3.924 1.00 85.31 98 TYR A C 1
ATOM 736 O O . TYR A 1 98 ? -0.302 2.756 -4.258 1.00 85.31 98 TYR A O 1
ATOM 744 N N . ALA A 1 99 ? -2.405 2.213 -4.818 1.00 86.88 99 ALA A N 1
ATOM 745 C CA . ALA A 1 99 ? -2.161 2.152 -6.256 1.00 86.88 99 ALA A CA 1
ATOM 746 C C . ALA A 1 99 ? -1.545 3.450 -6.798 1.00 86.88 99 ALA A C 1
ATOM 748 O O . ALA A 1 99 ? -0.540 3.400 -7.500 1.00 86.88 99 ALA A O 1
ATOM 749 N N . VAL A 1 100 ? -2.102 4.614 -6.438 1.00 88.31 100 VAL A N 1
ATOM 750 C CA . VAL A 1 100 ? -1.579 5.910 -6.906 1.00 88.31 100 VAL A CA 1
ATOM 751 C C . VAL A 1 100 ? -0.245 6.252 -6.239 1.00 88.31 100 VAL A C 1
ATOM 753 O O . VAL A 1 100 ? 0.638 6.802 -6.892 1.00 88.31 100 VAL A O 1
ATOM 756 N N . ALA A 1 101 ? -0.065 5.910 -4.959 1.00 87.56 101 ALA A N 1
ATOM 7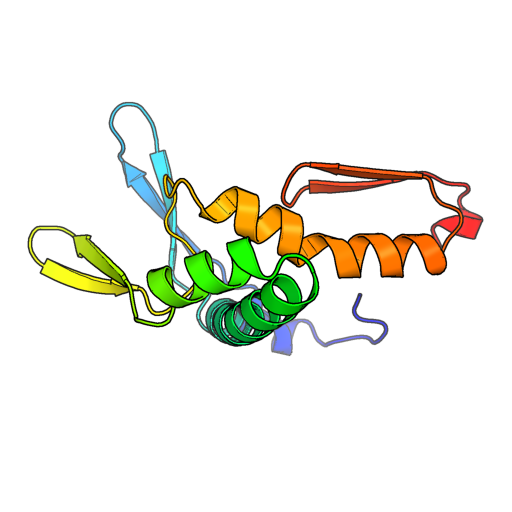57 C CA . ALA A 1 101 ? 1.197 6.125 -4.252 1.00 87.56 101 ALA A CA 1
ATOM 758 C C . ALA A 1 101 ? 2.367 5.338 -4.863 1.00 87.56 101 ALA A C 1
ATOM 760 O O . ALA A 1 101 ? 3.502 5.808 -4.789 1.00 87.56 101 ALA A O 1
ATOM 761 N N . SER A 1 102 ? 2.096 4.172 -5.455 1.00 87.38 102 SER A N 1
ATOM 762 C CA . SER A 1 102 ? 3.112 3.309 -6.066 1.00 87.38 102 SER A CA 1
ATOM 763 C C . SER A 1 102 ? 3.539 3.753 -7.468 1.00 87.38 102 SER A C 1
ATOM 765 O O . SER A 1 102 ? 4.620 3.368 -7.901 1.00 87.38 102 SER A O 1
ATOM 767 N N . VAL A 1 103 ? 2.754 4.585 -8.167 1.00 89.12 103 VAL A N 1
ATOM 768 C CA . VAL A 1 103 ? 3.046 5.009 -9.555 1.00 89.12 103 VAL A CA 1
ATOM 769 C C . VAL A 1 103 ? 4.460 5.583 -9.728 1.00 89.12 103 VAL A C 1
ATOM 771 O O . VAL A 1 103 ? 5.165 5.078 -10.597 1.00 89.12 103 VAL A O 1
ATOM 774 N N . PRO A 1 104 ? 4.943 6.533 -8.898 1.00 87.88 104 PRO A N 1
ATOM 775 C CA . PRO A 1 104 ? 6.290 7.081 -9.073 1.00 87.88 104 PRO A CA 1
ATOM 776 C C . PRO A 1 104 ? 7.395 6.027 -8.972 1.00 87.88 104 PRO A C 1
ATOM 778 O O . PRO A 1 104 ? 8.391 6.114 -9.677 1.00 87.88 104 PRO A O 1
ATOM 781 N N . LEU A 1 105 ? 7.215 5.022 -8.107 1.00 84.94 105 LEU A N 1
ATOM 782 C CA . LEU A 1 105 ? 8.173 3.926 -7.962 1.00 84.94 105 LEU A CA 1
ATOM 783 C C . LEU A 1 105 ? 8.166 3.019 -9.197 1.00 84.94 105 LEU A C 1
ATOM 785 O O . LEU A 1 105 ? 9.226 2.577 -9.627 1.00 84.94 105 LEU A O 1
ATOM 789 N N . ILE A 1 106 ? 6.986 2.737 -9.753 1.00 85.44 106 ILE A N 1
ATOM 790 C CA . ILE A 1 106 ? 6.842 1.930 -10.971 1.00 85.44 106 ILE A CA 1
ATOM 791 C C . ILE A 1 106 ? 7.537 2.628 -12.145 1.00 85.44 106 ILE A C 1
ATOM 793 O O . ILE A 1 106 ? 8.306 1.986 -12.857 1.00 85.44 106 ILE A O 1
ATOM 797 N N . GLU A 1 107 ? 7.298 3.932 -12.309 1.00 87.75 107 GLU A N 1
ATOM 798 C CA . GLU A 1 107 ? 7.916 4.757 -13.356 1.00 87.75 107 GLU A CA 1
ATOM 799 C C . GLU A 1 107 ? 9.441 4.833 -13.185 1.00 87.75 107 GLU A C 1
ATOM 801 O O . GLU A 1 107 ? 10.179 4.580 -14.133 1.00 87.75 107 GLU A O 1
ATOM 806 N N . GLU A 1 108 ? 9.930 5.073 -11.963 1.00 85.56 108 GLU A N 1
ATOM 807 C CA . GLU A 1 108 ? 11.370 5.096 -11.679 1.00 85.56 108 GLU A CA 1
ATOM 808 C C . GLU A 1 108 ? 12.036 3.742 -11.978 1.00 85.56 108 GLU A C 1
ATOM 810 O O . GLU A 1 108 ? 13.141 3.691 -12.518 1.00 85.56 108 GLU A O 1
ATOM 815 N N . LEU A 1 109 ? 11.371 2.626 -11.663 1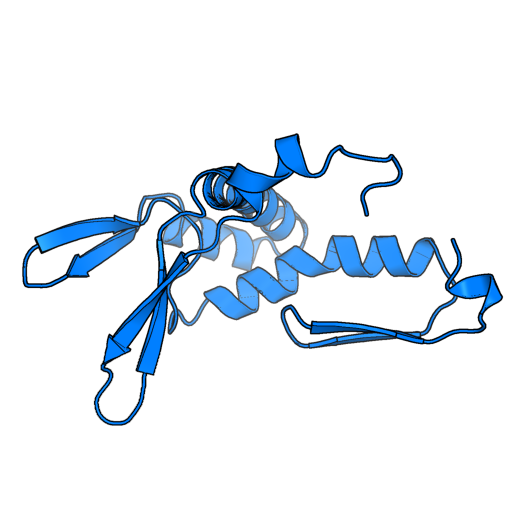.00 82.06 109 LEU A N 1
ATOM 816 C CA . LEU A 1 109 ? 11.889 1.291 -11.966 1.00 82.06 109 LEU A CA 1
ATOM 817 C C . LEU A 1 109 ? 11.864 0.971 -13.467 1.00 82.06 109 LEU A C 1
ATOM 819 O O . LEU A 1 109 ? 12.730 0.221 -13.926 1.00 82.06 109 LEU A O 1
ATOM 823 N N . ASP A 1 110 ? 10.930 1.557 -14.221 1.00 82.31 110 ASP A N 1
ATOM 824 C CA . ASP A 1 110 ? 10.835 1.387 -15.678 1.00 82.31 110 ASP A CA 1
ATOM 825 C C . ASP A 1 110 ? 11.991 2.086 -16.396 1.00 82.31 110 ASP A C 1
ATOM 827 O O . ASP A 1 110 ? 12.620 1.524 -17.295 1.00 82.31 110 ASP A O 1
ATOM 831 N N . ASP A 1 111 ? 12.359 3.275 -15.916 1.00 78.06 111 ASP A N 1
ATOM 832 C CA . ASP A 1 111 ? 13.478 4.048 -16.456 1.00 78.06 111 ASP A CA 1
ATOM 833 C C . ASP A 1 111 ? 14.845 3.384 -16.191 1.00 78.06 111 ASP A C 1
ATOM 835 O O . ASP A 1 111 ? 15.801 3.546 -16.959 1.00 78.06 111 ASP A O 1
ATOM 839 N N . VAL A 1 112 ? 14.975 2.619 -15.100 1.00 70.50 112 VAL A N 1
ATOM 840 C CA . VAL A 1 112 ? 16.264 2.059 -14.653 1.00 70.50 112 VAL A CA 1
ATOM 841 C C . VAL A 1 112 ? 16.654 0.786 -15.408 1.00 70.50 112 VAL A C 1
ATOM 843 O O . VAL A 1 112 ? 17.854 0.525 -15.606 1.00 70.50 112 VAL A O 1
ATOM 846 N N . ALA A 1 113 ? 15.692 -0.023 -15.842 1.00 65.56 113 ALA A N 1
ATOM 847 C CA . ALA A 1 113 ? 15.972 -1.285 -16.509 1.00 65.56 113 ALA A CA 1
ATOM 848 C C . ALA A 1 113 ? 14.940 -1.575 -17.597 1.00 65.56 113 ALA A C 1
ATOM 850 O O . ALA A 1 113 ? 13.744 -1.497 -17.370 1.00 65.56 113 ALA A O 1
ATOM 851 N N . THR A 1 114 ? 15.409 -2.001 -18.773 1.00 78.75 114 THR A N 1
ATOM 852 C CA . THR A 1 114 ? 14.544 -2.471 -19.868 1.00 78.75 114 THR A CA 1
ATOM 853 C C . THR A 1 114 ? 14.004 -3.870 -19.543 1.00 78.75 114 THR A C 1
ATOM 855 O O . THR A 1 114 ? 14.374 -4.862 -20.175 1.00 78.75 114 THR A O 1
ATOM 858 N N . VAL A 1 115 ? 13.203 -3.957 -18.485 1.00 82.19 115 VAL A N 1
ATOM 859 C CA . VAL A 1 115 ? 12.584 -5.175 -17.962 1.00 82.19 115 VAL A CA 1
ATOM 860 C C . VAL A 1 115 ? 11.075 -5.011 -18.009 1.00 82.19 115 VAL A C 1
ATOM 862 O O . VAL A 1 115 ? 10.541 -3.932 -17.793 1.00 82.19 115 VAL A O 1
ATOM 865 N N . TYR A 1 116 ? 10.374 -6.096 -18.301 1.00 86.50 116 TYR A N 1
ATOM 866 C CA . TYR A 1 116 ? 8.926 -6.109 -18.217 1.00 86.50 116 TYR A CA 1
ATOM 867 C C . TYR A 1 116 ? 8.510 -6.186 -16.749 1.00 86.50 116 TYR A C 1
ATOM 869 O O . TYR A 1 116 ? 8.901 -7.121 -16.049 1.00 86.50 116 TYR A O 1
ATOM 877 N N . GLN A 1 117 ? 7.716 -5.227 -16.289 1.00 87.25 117 GLN A N 1
ATOM 878 C CA . GLN A 1 117 ? 7.236 -5.182 -14.914 1.00 87.25 117 GLN A CA 1
ATOM 879 C C . GLN A 1 117 ? 5.786 -5.670 -14.809 1.00 87.25 117 GLN A C 1
ATOM 881 O O . GLN A 1 117 ? 4.934 -5.323 -15.625 1.00 87.25 117 GLN A O 1
ATOM 886 N N . LEU A 1 118 ? 5.495 -6.455 -13.775 1.00 88.06 118 LEU A N 1
ATOM 887 C CA . LEU A 1 118 ? 4.158 -6.914 -13.413 1.00 88.06 118 LEU A CA 1
ATOM 888 C C . LEU A 1 118 ? 3.890 -6.532 -11.958 1.00 88.06 118 LEU A C 1
ATOM 890 O O . LEU A 1 118 ? 4.622 -6.950 -11.066 1.00 88.06 118 LEU A O 1
ATOM 894 N N . TRP A 1 119 ? 2.826 -5.767 -11.730 1.00 84.69 119 TRP A N 1
ATOM 895 C CA . TRP A 1 119 ? 2.458 -5.258 -10.411 1.00 84.69 119 TRP A CA 1
ATOM 896 C C . TRP A 1 119 ? 1.030 -5.670 -10.066 1.00 84.69 119 TRP A C 1
ATOM 898 O O . TRP A 1 119 ? 0.101 -5.423 -10.839 1.00 84.69 119 TRP A O 1
ATOM 908 N N . TYR A 1 120 ? 0.850 -6.274 -8.896 1.00 82.62 120 TYR A N 1
ATOM 909 C CA . TYR A 1 120 ? -0.448 -6.595 -8.319 1.00 82.62 120 TYR A CA 1
ATOM 910 C C . TYR A 1 120 ? -0.433 -6.271 -6.824 1.00 82.62 120 TYR A C 1
ATOM 912 O O . TYR A 1 120 ? 0.108 -7.025 -6.025 1.00 82.62 120 TYR A O 1
ATOM 920 N N . ALA A 1 121 ? -1.037 -5.142 -6.442 1.00 83.44 121 ALA A N 1
ATOM 921 C CA . ALA A 1 121 ? -0.910 -4.607 -5.084 1.00 83.44 121 ALA A CA 1
ATOM 922 C C . ALA A 1 121 ? 0.576 -4.527 -4.664 1.00 83.44 121 ALA A C 1
ATOM 924 O O . ALA A 1 121 ? 1.358 -3.899 -5.377 1.00 83.44 121 ALA A O 1
ATOM 925 N N . ASP A 1 122 ? 0.952 -5.125 -3.533 1.00 78.81 122 ASP A N 1
ATOM 926 C CA . ASP A 1 122 ? 2.330 -5.196 -3.042 1.00 78.81 122 ASP A CA 1
ATOM 927 C C . ASP A 1 122 ? 3.185 -6.292 -3.688 1.00 78.81 122 ASP A C 1
ATOM 929 O O . ASP A 1 122 ? 4.412 -6.251 -3.567 1.00 78.81 122 ASP A O 1
ATOM 933 N N . ASP A 1 123 ? 2.572 -7.206 -4.442 1.00 76.75 123 ASP A N 1
ATOM 934 C CA . ASP A 1 123 ? 3.286 -8.201 -5.230 1.00 76.75 123 ASP A CA 1
ATOM 935 C C . ASP A 1 123 ? 3.794 -7.572 -6.535 1.00 76.75 123 ASP A C 1
ATOM 937 O O . ASP A 1 123 ? 3.050 -7.340 -7.492 1.00 76.75 123 ASP A O 1
ATOM 941 N N . ALA A 1 124 ? 5.098 -7.313 -6.581 1.00 82.62 124 ALA A N 1
ATOM 942 C CA . ALA A 1 124 ? 5.794 -6.828 -7.765 1.00 82.62 124 ALA A CA 1
ATOM 943 C C . ALA A 1 124 ? 6.734 -7.904 -8.317 1.00 82.62 124 ALA A C 1
ATOM 945 O O . ALA A 1 124 ? 7.424 -8.605 -7.576 1.00 82.62 124 ALA A O 1
ATOM 946 N N . SER A 1 125 ? 6.786 -8.034 -9.637 1.00 84.94 125 SER A N 1
ATOM 947 C CA . SER A 1 125 ? 7.690 -8.937 -10.348 1.00 84.94 125 SER A CA 1
ATOM 948 C C . SER A 1 125 ? 8.281 -8.240 -11.566 1.00 84.94 125 SER A C 1
ATOM 950 O O . SER A 1 125 ? 7.610 -7.457 -12.232 1.00 84.94 125 SER A O 1
ATOM 952 N N . ALA A 1 126 ? 9.534 -8.555 -11.884 1.00 86.00 126 ALA A N 1
ATOM 953 C CA . ALA A 1 126 ? 10.210 -8.065 -13.077 1.00 86.00 126 ALA A CA 1
ATOM 954 C C . ALA A 1 126 ? 10.750 -9.243 -13.895 1.00 86.00 126 ALA A C 1
ATOM 956 O O . ALA A 1 126 ? 11.299 -10.200 -13.345 1.00 86.00 126 ALA A O 1
ATOM 957 N N . LEU A 1 127 ? 10.600 -9.166 -15.214 1.00 85.88 127 LEU A N 1
ATOM 958 C CA . LEU A 1 127 ? 11.040 -10.170 -16.173 1.00 85.88 127 LEU A CA 1
ATOM 959 C C . LEU A 1 127 ? 11.985 -9.529 -17.193 1.00 85.88 127 LEU A C 1
ATOM 961 O O . LEU A 1 127 ? 11.663 -8.528 -17.825 1.00 85.88 127 LEU A O 1
ATOM 965 N N . GLY A 1 128 ? 13.146 -10.138 -17.400 1.00 84.38 128 GLY A N 1
ATOM 966 C CA . GLY A 1 128 ? 14.130 -9.680 -18.374 1.00 84.38 128 GLY A CA 1
ATOM 967 C C . GLY A 1 128 ? 15.272 -10.674 -18.521 1.00 84.38 128 GLY A C 1
ATOM 968 O O . GLY A 1 128 ? 15.297 -11.716 -17.863 1.00 84.38 128 GLY A O 1
ATOM 969 N N . SER A 1 129 ? 16.236 -10.367 -19.389 1.00 84.19 129 SER A N 1
ATOM 970 C CA . SER A 1 129 ? 17.463 -11.163 -19.460 1.00 84.19 129 SER A CA 1
ATOM 971 C C . SER A 1 129 ? 18.249 -11.069 -18.149 1.00 84.19 129 SER A C 1
ATOM 973 O O . SER A 1 129 ? 18.171 -10.076 -17.424 1.00 84.19 129 SER A O 1
ATOM 975 N N . LEU A 1 130 ? 19.068 -12.083 -17.863 1.00 78.94 130 LEU A N 1
ATOM 976 C CA . LEU A 1 130 ? 19.843 -12.141 -16.622 1.00 78.94 130 LEU A CA 1
ATOM 977 C C . LEU A 1 130 ? 20.749 -10.911 -16.430 1.00 78.94 130 LEU A C 1
ATOM 979 O O . LEU A 1 130 ? 20.951 -10.473 -15.306 1.00 78.94 130 LEU A O 1
ATOM 983 N N . ASN A 1 131 ? 21.261 -10.341 -17.526 1.00 78.94 131 ASN A N 1
ATOM 984 C CA . ASN A 1 131 ? 22.078 -9.125 -17.505 1.00 78.94 131 ASN A CA 1
ATOM 985 C C . ASN A 1 131 ? 21.253 -7.864 -17.204 1.00 78.94 131 ASN A C 1
ATOM 987 O O . ASN A 1 131 ? 21.771 -6.938 -16.592 1.00 78.94 131 ASN A O 1
ATOM 991 N N . GLN A 1 132 ? 19.983 -7.826 -17.614 1.00 72.25 132 GLN A N 1
ATOM 992 C CA . GLN A 1 132 ? 19.072 -6.714 -17.323 1.00 72.25 132 GLN A CA 1
ATOM 993 C C . GLN A 1 132 ? 18.560 -6.757 -15.876 1.00 72.25 132 GLN A C 1
ATOM 995 O O . GLN A 1 132 ? 18.373 -5.706 -15.275 1.00 72.25 132 GLN A O 1
ATOM 1000 N N . LEU A 1 133 ? 18.379 -7.957 -15.310 1.00 68.69 133 LEU A N 1
ATOM 1001 C CA . LEU A 1 133 ? 17.895 -8.159 -13.937 1.00 68.69 133 LEU A CA 1
ATOM 1002 C C . LEU A 1 133 ? 18.981 -8.004 -12.858 1.00 68.69 133 LEU A C 1
ATOM 1004 O O . LEU A 1 133 ? 18.656 -7.880 -11.684 1.00 68.69 133 LEU A O 1
ATOM 1008 N N . ARG A 1 134 ? 20.267 -8.052 -13.228 1.00 64.56 134 ARG A N 1
ATOM 1009 C CA . ARG A 1 134 ? 21.408 -8.074 -12.291 1.00 64.56 134 ARG A CA 1
ATOM 1010 C C . ARG A 1 134 ? 21.910 -6.701 -11.820 1.00 64.56 134 ARG A C 1
ATOM 1012 O O . ARG A 1 134 ? 22.987 -6.661 -11.228 1.00 64.56 134 ARG A O 1
ATOM 1019 N N . LYS A 1 135 ? 21.205 -5.611 -12.129 1.00 55.22 135 LYS A N 1
ATOM 1020 C CA . LYS A 1 135 ? 21.648 -4.251 -11.786 1.00 55.22 135 LYS A CA 1
ATOM 1021 C C . LYS A 1 135 ? 21.682 -3.997 -10.282 1.00 55.22 135 LYS A C 1
ATOM 1023 O O . LYS A 1 135 ? 20.697 -4.352 -9.603 1.00 55.22 135 LYS A O 1
#

Secondary structure (DSSP, 8-state):
---S---HHHHHHHH--EEEEEE-SSSEEEEEES-HHHHHHHHHHHHHHHHHHHHH-HHHHHHHHHHHSSPEEEEETTEEEEE-SS--TT-TTHHHHHHHHHHHHHHHHHHH---EEEEETTEEEEE--HHHHT-

pLDDT: mean 72.71, std 13.48, range [28.17, 91.56]

Organism: Amphimedon queenslandica (NCBI:txid400682)

Foldseek 3Di:
DDPDDDDVVVCCLCPPFDWDWDPDVPDTDTDTDRNVVVFVVQLVLLVVLLVQCCVVPVVLSVVCCVVQVDFDWDADPNDTDTRNGADDVVDPCRQVSQVSSCVVVVVVVVVQFVWDWDDDRPDIDTHDPPVRVVD

Radius of gyration: 17.93 Å; chains: 1; bounding box: 41×35×44 Å

Sequence (135 aa):
MCSQYVDPSGLEALLASRLIALDKNPGVRPIGIGEVCRRLIGKAALGLALRNILHLCPSFGRLLINTYRFDNHLFIDGECIGSKEGTTQGDPLAMSMYAVASVPLIEELDDVATVYQLWYADDASALGSLNQLRK